Protein AF-A0A4Y2PP47-F1 (afdb_monomer_lite)

Foldseek 3Di:
DDPPPPPLPDQDPAAQFLQSVVSNVPQDWAWDWHFHDDPPPDRDIDIDTWDRHPPNTGRD

InterPro domains:
  IPR002181 Fibrinogen, alpha/beta/gamma chain, C-terminal globular domain [PF00147] (15-60)
  IPR002181 Fibrinogen, alpha/beta/gamma chain, C-terminal globular domain [PS51406] (9-60)
  IPR014716 Fibrinogen, alpha/beta/gamma chain, C-terminal globular, subdomain 1 [G3DSA:3.90.215.10] (2-60)
  IPR036056 Fibrinogen-like, C-terminal [SSF56496] (12-60)

Organism: Araneus ventricosus (NCBI:txid182803)

Structure (mmCIF, N/CA/C/O backbone):
data_AF-A0A4Y2PP47-F1
#
_entry.id   AF-A0A4Y2PP47-F1
#
loop_
_atom_site.group_PDB
_atom_site.id
_atom_site.type_symbol
_atom_site.label_atom_id
_atom_site.label_alt_id
_atom_site.label_comp_id
_atom_site.label_asym_id
_atom_site.label_entity_id
_atom_site.label_seq_id
_atom_site.pdbx_PDB_ins_code
_atom_site.Cartn_x
_atom_site.Cartn_y
_atom_site.Cartn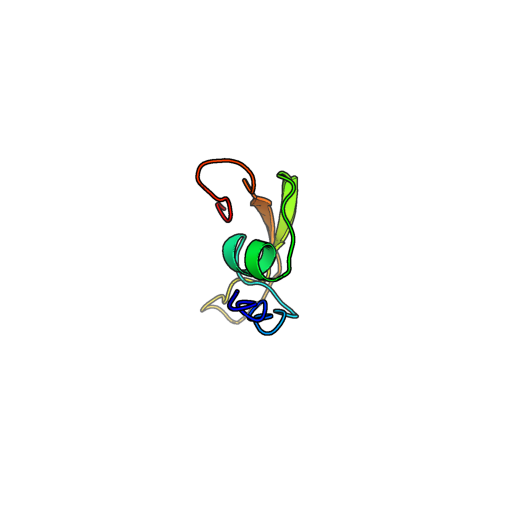_z
_atom_site.occupancy
_atom_site.B_iso_or_equiv
_atom_site.auth_seq_id
_atom_site.auth_comp_id
_atom_site.auth_asym_id
_atom_site.auth_atom_id
_atom_site.pdbx_PDB_model_num
ATOM 1 N N . MET A 1 1 ? -29.311 -21.959 11.694 1.00 41.00 1 MET A N 1
ATOM 2 C CA . MET A 1 1 ? -28.039 -21.209 11.778 1.00 41.00 1 MET A CA 1
ATOM 3 C C . MET A 1 1 ? -27.343 -21.351 10.439 1.00 41.00 1 MET A C 1
ATOM 5 O O . MET A 1 1 ? -26.775 -22.399 10.163 1.00 41.00 1 MET A O 1
ATOM 9 N N . ILE A 1 2 ? -27.517 -20.383 9.545 1.00 47.47 2 ILE A N 1
ATOM 10 C CA . ILE A 1 2 ? -26.972 -20.482 8.190 1.00 47.47 2 ILE A CA 1
ATOM 11 C C . ILE A 1 2 ? -25.502 -20.070 8.292 1.00 47.47 2 ILE A C 1
ATOM 13 O O . ILE A 1 2 ? -25.214 -18.905 8.552 1.00 47.47 2 ILE A O 1
ATOM 17 N N . LYS A 1 3 ? -24.573 -21.023 8.155 1.00 52.69 3 LYS A N 1
ATOM 18 C CA . LYS A 1 3 ? -23.165 -20.708 7.891 1.00 52.69 3 LYS A CA 1
ATOM 19 C C . LYS A 1 3 ? -23.142 -20.030 6.525 1.00 52.69 3 LYS A C 1
ATOM 21 O O . LYS A 1 3 ? -23.272 -20.703 5.506 1.00 52.69 3 LYS A O 1
ATOM 26 N N . LEU A 1 4 ? -23.063 -18.701 6.511 1.00 55.94 4 LEU A N 1
ATOM 27 C CA . LEU A 1 4 ? -22.686 -17.958 5.318 1.00 55.94 4 LEU A CA 1
ATOM 28 C C . LEU A 1 4 ? -21.278 -18.443 4.988 1.00 55.94 4 LEU A C 1
ATOM 30 O O . LEU A 1 4 ? -20.331 -18.120 5.696 1.00 55.94 4 LEU A O 1
ATOM 34 N N . SER A 1 5 ? -21.171 -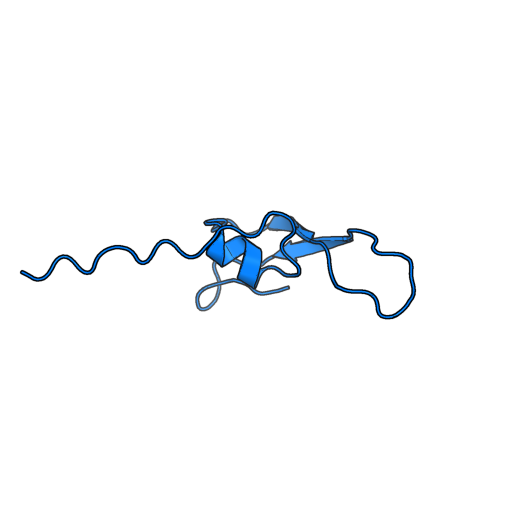19.322 3.993 1.00 54.56 5 SER A N 1
ATOM 35 C CA . SER A 1 5 ? -19.897 -19.714 3.411 1.00 54.56 5 SER A CA 1
ATOM 36 C C . SER A 1 5 ? -19.117 -18.435 3.140 1.00 54.56 5 SER A C 1
ATOM 38 O O . SER A 1 5 ? -19.583 -17.605 2.354 1.00 54.56 5 SER A O 1
ATOM 40 N N . GLU A 1 6 ? -17.986 -18.267 3.818 1.00 58.38 6 GLU A N 1
ATOM 41 C CA . GLU A 1 6 ? -17.006 -17.229 3.537 1.00 58.38 6 GLU A CA 1
ATOM 42 C C . GLU A 1 6 ? -16.740 -17.280 2.032 1.00 58.38 6 GLU A C 1
ATOM 44 O O . GLU A 1 6 ? -16.113 -18.217 1.530 1.00 58.38 6 GLU A O 1
ATOM 49 N N . LYS A 1 7 ? -17.327 -16.346 1.276 1.00 51.91 7 LYS A N 1
ATOM 50 C CA . LYS A 1 7 ? -17.117 -16.262 -0.164 1.00 51.91 7 LYS A CA 1
ATOM 51 C C . LYS A 1 7 ? -15.669 -15.848 -0.349 1.00 51.91 7 LYS A C 1
ATOM 53 O O . LYS A 1 7 ? -15.361 -14.665 -0.333 1.00 51.91 7 LYS A O 1
ATOM 58 N N . LYS A 1 8 ? -14.773 -16.827 -0.436 1.00 56.38 8 LYS A N 1
ATOM 59 C CA . LYS A 1 8 ? -13.356 -16.582 -0.658 1.00 56.38 8 LYS A CA 1
ATOM 60 C C . LYS A 1 8 ? -13.218 -16.045 -2.076 1.00 56.38 8 LYS A C 1
ATOM 62 O O . LYS A 1 8 ? -13.264 -16.811 -3.037 1.00 56.38 8 LYS A O 1
ATOM 67 N N . SER A 1 9 ? -13.159 -14.722 -2.188 1.00 61.97 9 SER A N 1
ATOM 68 C CA . SER A 1 9 ? -12.877 -14.021 -3.434 1.00 61.97 9 SER A CA 1
ATOM 69 C C . SER A 1 9 ? -11.603 -14.605 -4.060 1.00 61.97 9 SER A C 1
ATOM 71 O O . SER A 1 9 ? -10.700 -15.019 -3.320 1.00 61.97 9 SER A O 1
ATOM 73 N N . PRO A 1 10 ? -11.512 -14.694 -5.398 1.00 71.25 10 PRO A N 1
ATOM 74 C CA . PRO A 1 10 ? -10.267 -15.077 -6.052 1.00 71.25 10 PRO A CA 1
ATOM 75 C C . PRO A 1 10 ? -9.150 -14.142 -5.579 1.00 71.25 10 PRO A C 1
ATOM 77 O O . PRO A 1 10 ? -9.352 -12.931 -5.534 1.00 71.25 10 PRO A O 1
ATOM 80 N N . LYS A 1 11 ? -7.994 -14.701 -5.206 1.00 82.50 11 LYS A N 1
ATOM 81 C CA . LYS A 1 11 ? -6.832 -13.886 -4.846 1.00 82.50 11 LYS A CA 1
ATOM 82 C C . LYS A 1 11 ? -6.258 -13.218 -6.096 1.00 82.50 11 LYS A C 1
ATOM 84 O O . LYS A 1 11 ? -6.123 -13.866 -7.132 1.00 82.50 11 LYS A O 1
ATOM 89 N N . HIS A 1 12 ? -5.898 -11.947 -5.977 1.00 91.06 12 HIS A N 1
ATOM 90 C CA . HIS A 1 12 ? -5.237 -11.160 -7.011 1.00 91.06 12 HIS A CA 1
ATOM 91 C C . HIS A 1 12 ? -3.726 -11.387 -6.947 1.00 91.06 12 HIS A C 1
ATOM 93 O O . HIS A 1 12 ? -3.083 -10.951 -5.996 1.00 91.06 12 HIS A O 1
ATOM 99 N N . ASP A 1 13 ? -3.145 -12.038 -7.957 1.00 92.56 13 ASP A N 1
ATOM 100 C CA . ASP A 1 13 ? -1.687 -12.262 -8.032 1.00 92.56 13 ASP A CA 1
ATOM 101 C C . ASP A 1 13 ? -0.895 -10.957 -8.233 1.00 92.56 13 ASP A C 1
ATOM 103 O O . ASP A 1 13 ? 0.294 -10.881 -7.925 1.00 92.56 13 ASP A O 1
ATOM 107 N N . LYS A 1 14 ? -1.552 -9.930 -8.783 1.00 93.69 14 LYS A N 1
ATOM 108 C CA . LYS A 1 14 ? -1.003 -8.591 -9.030 1.00 93.69 14 LYS A CA 1
ATOM 109 C C . LYS A 1 14 ? -2.052 -7.541 -8.663 1.00 93.69 14 LYS A C 1
ATOM 111 O O . LYS A 1 14 ? -2.691 -7.009 -9.571 1.00 93.69 14 LYS A O 1
ATOM 116 N N . PRO A 1 15 ? -2.260 -7.291 -7.361 1.00 94.88 15 PRO A N 1
ATOM 117 C CA . PRO A 1 15 ? -3.273 -6.353 -6.912 1.00 94.88 15 PRO A CA 1
ATOM 118 C C . PRO A 1 15 ? -2.963 -4.960 -7.460 1.00 94.88 15 PRO A C 1
ATOM 120 O O . PRO A 1 15 ? -1.826 -4.488 -7.381 1.00 94.88 15 PRO A O 1
ATOM 123 N N . MET A 1 16 ? -3.954 -4.330 -8.073 1.00 94.94 16 MET A N 1
ATOM 124 C CA . MET A 1 16 ? -3.815 -3.032 -8.728 1.00 94.94 16 MET A CA 1
ATOM 125 C C . MET A 1 16 ? -3.880 -1.868 -7.738 1.00 94.94 16 MET A C 1
ATOM 127 O O . MET A 1 16 ? -3.346 -0.800 -8.035 1.00 94.94 16 MET A O 1
ATOM 131 N N . ASP A 1 17 ? -4.505 -2.084 -6.583 1.00 96.12 17 ASP A N 1
ATOM 132 C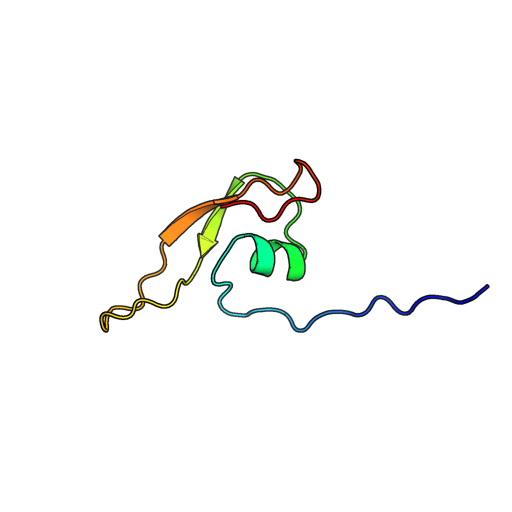 CA . ASP A 1 17 ? -4.728 -1.099 -5.531 1.00 96.12 17 ASP A CA 1
ATOM 133 C C . ASP A 1 17 ? -4.854 -1.765 -4.144 1.00 96.12 17 ASP A C 1
ATOM 135 O O . ASP A 1 17 ? -4.777 -2.992 -3.992 1.00 96.12 17 ASP A O 1
ATOM 139 N N . CYS A 1 18 ? -5.030 -0.938 -3.112 1.00 97.81 18 CYS A N 1
ATOM 140 C CA . CYS A 1 18 ? -5.195 -1.388 -1.733 1.00 97.81 18 CYS A CA 1
ATOM 141 C C . CYS A 1 18 ? -6.510 -2.154 -1.505 1.00 97.81 18 CYS A C 1
ATOM 143 O O . CYS A 1 18 ? -6.568 -3.013 -0.626 1.00 97.81 18 CYS A O 1
ATOM 145 N N . ALA A 1 19 ? -7.548 -1.937 -2.318 1.00 97.38 19 ALA A N 1
ATOM 146 C CA . ALA A 1 19 ? -8.801 -2.679 -2.205 1.00 97.38 19 ALA A CA 1
ATOM 147 C C . ALA A 1 19 ? -8.638 -4.142 -2.656 1.00 97.38 19 ALA A C 1
ATOM 149 O O . ALA A 1 19 ? -9.212 -5.051 -2.049 1.00 97.38 19 ALA A O 1
ATOM 150 N N . GLU A 1 20 ? -7.832 -4.405 -3.685 1.00 96.50 20 GLU A N 1
ATOM 151 C CA . GLU A 1 20 ? -7.477 -5.770 -4.094 1.00 96.50 20 GLU A CA 1
ATOM 152 C C . GLU A 1 20 ? -6.538 -6.457 -3.087 1.00 96.50 20 GLU A C 1
ATOM 154 O O . GLU A 1 20 ? -6.668 -7.660 -2.843 1.00 96.50 20 GLU A O 1
ATOM 159 N N . LEU A 1 21 ? -5.644 -5.708 -2.432 1.00 96.94 21 LEU A N 1
ATOM 160 C CA . LEU A 1 21 ? -4.865 -6.217 -1.294 1.00 96.94 21 LEU A CA 1
ATOM 161 C C . LEU A 1 21 ? -5.770 -6.602 -0.112 1.00 96.94 21 LEU A C 1
ATOM 163 O O . LEU A 1 21 ? -5.605 -7.685 0.455 1.00 96.94 21 LEU A O 1
ATOM 167 N N . LEU A 1 22 ? -6.769 -5.780 0.211 1.00 97.06 22 LEU A N 1
ATOM 168 C CA . LEU A 1 22 ? -7.750 -6.088 1.252 1.00 97.06 22 LEU A CA 1
ATOM 169 C C . LEU A 1 22 ? -8.550 -7.358 0.920 1.00 97.06 22 LEU A C 1
ATOM 171 O O . LEU A 1 22 ? -8.708 -8.237 1.768 1.00 97.06 22 LEU A O 1
ATOM 175 N N . GLN A 1 23 ? -8.974 -7.530 -0.338 1.00 96.12 23 GLN A N 1
ATOM 176 C CA . GLN A 1 23 ? -9.618 -8.768 -0.810 1.00 96.12 23 GLN A CA 1
ATOM 177 C C . GLN A 1 23 ? -8.701 -9.999 -0.699 1.00 96.12 23 GLN A C 1
ATOM 179 O O . GLN A 1 23 ? -9.186 -11.115 -0.496 1.00 96.12 23 GLN A O 1
ATOM 184 N N . ASN A 1 24 ? -7.382 -9.805 -0.792 1.00 95.62 24 ASN A N 1
ATOM 185 C CA . ASN A 1 24 ? -6.384 -10.851 -0.570 1.00 95.62 24 ASN A CA 1
ATOM 186 C C . ASN A 1 24 ? -6.167 -11.198 0.912 1.00 95.62 24 ASN A C 1
ATOM 188 O O . ASN A 1 24 ? -5.480 -12.188 1.200 1.00 95.62 24 ASN A O 1
ATOM 192 N N . GLY A 1 25 ? -6.766 -10.437 1.831 1.00 96.06 25 GLY A N 1
ATOM 193 C CA . GLY A 1 25 ? -6.658 -10.614 3.277 1.00 96.06 25 GLY A CA 1
ATOM 194 C C . GLY A 1 25 ? -5.571 -9.763 3.934 1.00 96.06 25 GLY A C 1
ATOM 195 O O . GLY A 1 25 ? -5.164 -10.085 5.046 1.00 96.06 25 GLY A O 1
ATOM 196 N N . VAL A 1 26 ? -5.077 -8.718 3.264 1.00 96.88 26 VAL A N 1
ATOM 197 C CA . VAL A 1 26 ? -4.181 -7.730 3.883 1.00 96.88 26 VAL A CA 1
ATOM 198 C C . VAL A 1 26 ? -5.026 -6.747 4.687 1.00 96.88 26 VAL A C 1
ATOM 200 O O . VAL A 1 26 ? -5.800 -5.993 4.108 1.00 96.88 26 VAL A O 1
ATOM 203 N N . THR A 1 27 ? -4.901 -6.774 6.012 1.00 97.12 27 THR A N 1
ATOM 204 C CA . THR A 1 27 ? -5.736 -5.973 6.928 1.00 97.12 27 THR A CA 1
ATOM 205 C C . THR A 1 27 ? -4.949 -4.973 7.769 1.00 97.12 27 THR A C 1
ATOM 207 O O . THR A 1 27 ? -5.550 -4.215 8.517 1.00 97.12 27 THR A O 1
ATOM 210 N N . GLU A 1 28 ? -3.621 -4.986 7.688 1.00 98.25 28 GLU A N 1
ATOM 211 C CA . GLU A 1 28 ? -2.758 -4.056 8.420 1.00 98.25 28 GLU A CA 1
ATOM 212 C C . GLU A 1 28 ? -2.419 -2.864 7.523 1.00 98.25 28 GLU A C 1
ATOM 214 O O . GLU A 1 28 ? -2.102 -3.046 6.345 1.00 98.25 28 GLU A O 1
ATOM 219 N N . SER A 1 29 ? -2.496 -1.651 8.072 1.00 98.69 29 SER A N 1
ATOM 220 C CA . SER A 1 29 ? -2.072 -0.447 7.358 1.00 98.69 29 SER A CA 1
ATOM 221 C C . SER A 1 29 ? -0.557 -0.449 7.147 1.00 98.69 29 SER A C 1
ATOM 223 O O . SER A 1 29 ? 0.208 -0.863 8.022 1.00 98.69 29 SER A O 1
ATOM 225 N N . GLY A 1 30 ? -0.092 0.050 6.005 1.00 98.56 30 GLY A N 1
ATOM 226 C CA . GLY A 1 30 ? 1.336 0.067 5.702 1.00 98.56 30 GLY A CA 1
ATOM 227 C C . GLY A 1 30 ? 1.656 0.286 4.234 1.00 98.56 30 GLY A C 1
ATOM 228 O O . GLY A 1 30 ? 0.775 0.418 3.392 1.00 98.56 30 GLY A O 1
ATOM 229 N N . VAL A 1 31 ? 2.948 0.339 3.915 1.00 98.62 31 VAL A N 1
ATOM 230 C CA . VAL A 1 31 ? 3.396 0.474 2.526 1.00 98.62 31 VAL A CA 1
ATOM 231 C C . VAL A 1 31 ? 3.361 -0.887 1.836 1.00 98.62 31 VAL A C 1
ATOM 233 O O . VAL A 1 31 ? 4.014 -1.829 2.285 1.00 98.62 31 VAL A O 1
ATOM 236 N N . HIS A 1 32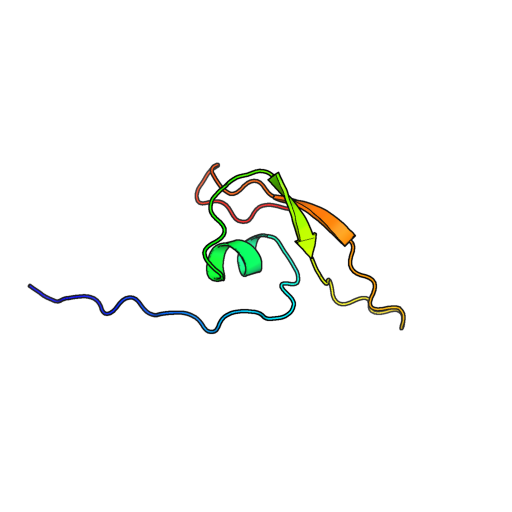 ? 2.638 -0.975 0.721 1.00 97.94 32 HIS A N 1
ATOM 237 C CA . HIS A 1 32 ? 2.521 -2.176 -0.100 1.00 97.94 32 HIS A CA 1
ATOM 238 C C . HIS A 1 32 ? 2.824 -1.896 -1.568 1.00 97.94 32 HIS A C 1
ATOM 240 O O . HIS A 1 32 ? 2.529 -0.826 -2.099 1.00 97.94 32 HIS A O 1
ATOM 246 N N . THR A 1 33 ? 3.356 -2.910 -2.244 1.00 96.81 33 THR A N 1
ATOM 247 C CA . THR A 1 33 ? 3.564 -2.878 -3.689 1.00 96.81 33 THR A CA 1
ATOM 248 C C . THR A 1 33 ? 2.272 -3.244 -4.421 1.00 96.81 33 THR A C 1
ATOM 250 O O . THR A 1 33 ? 1.714 -4.324 -4.214 1.00 96.81 33 THR A O 1
ATOM 253 N N . VAL A 1 34 ? 1.835 -2.373 -5.327 1.00 95.31 34 VAL A N 1
ATOM 254 C CA . VAL A 1 34 ? 0.682 -2.583 -6.216 1.00 95.31 34 VAL A CA 1
ATOM 255 C C . VAL A 1 34 ? 1.105 -2.526 -7.685 1.00 95.31 34 VAL A C 1
ATOM 257 O O . VAL A 1 34 ? 2.184 -2.031 -8.030 1.00 95.31 34 VAL A O 1
ATOM 260 N N . TYR A 1 35 ? 0.252 -3.032 -8.575 1.00 94.00 35 TYR A N 1
ATOM 261 C CA . TYR A 1 35 ? 0.513 -3.167 -10.012 1.00 94.00 35 TYR A CA 1
ATOM 262 C C . TYR A 1 35 ? -0.553 -2.452 -10.864 1.00 94.00 35 TYR A C 1
ATOM 264 O O . TYR A 1 35 ? -1.292 -3.115 -11.600 1.00 94.00 35 TYR A O 1
ATOM 272 N N . PRO A 1 36 ? -0.661 -1.109 -10.812 1.00 90.31 36 PRO A N 1
ATOM 273 C CA . PRO A 1 36 ? -1.680 -0.387 -11.561 1.00 90.31 36 PRO A CA 1
ATOM 274 C C . PRO A 1 36 ? -1.518 -0.591 -13.071 1.00 90.31 36 PRO A C 1
ATOM 276 O O . PRO A 1 36 ? -0.406 -0.632 -13.609 1.00 90.31 36 PRO A O 1
ATOM 279 N N . ARG A 1 37 ? -2.638 -0.659 -13.799 1.00 84.12 37 ARG A N 1
ATOM 280 C CA . ARG A 1 37 ? -2.603 -0.668 -15.267 1.00 84.12 37 ARG A CA 1
ATOM 281 C C . ARG A 1 37 ? -2.192 0.710 -15.779 1.00 84.12 37 ARG A C 1
ATOM 283 O O . ARG A 1 37 ? -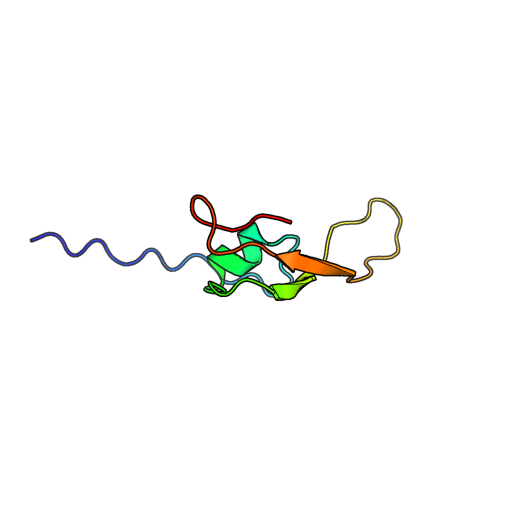2.989 1.644 -15.785 1.00 84.12 37 ARG A O 1
ATOM 290 N N . SER A 1 38 ? -0.965 0.827 -16.273 1.00 75.69 38 SER A N 1
ATOM 291 C CA . SER A 1 38 ? -0.551 2.003 -17.036 1.00 75.69 38 SER A CA 1
ATOM 292 C C . SER A 1 38 ? -1.092 1.919 -18.469 1.00 75.69 38 SER A C 1
ATOM 294 O O . SER A 1 38 ? -0.957 0.888 -19.128 1.00 75.69 38 SER A O 1
ATOM 296 N N . ARG A 1 39 ? -1.681 3.011 -18.986 1.00 66.94 39 ARG A N 1
ATOM 297 C CA . ARG A 1 39 ? -2.024 3.121 -20.423 1.00 66.94 39 ARG A CA 1
ATOM 298 C C . ARG A 1 39 ? -0.782 3.224 -21.316 1.00 66.94 39 ARG A C 1
ATOM 300 O O . ARG A 1 39 ? -0.866 2.965 -22.510 1.00 66.94 39 ARG A O 1
ATOM 307 N N . LEU A 1 40 ? 0.349 3.628 -20.741 1.00 64.25 40 LEU A N 1
ATOM 308 C CA . LEU A 1 40 ? 1.654 3.658 -21.393 1.00 64.25 40 LEU A CA 1
ATOM 309 C C . LEU A 1 40 ? 2.386 2.360 -21.050 1.00 64.25 40 LEU A C 1
ATOM 311 O O . LEU A 1 40 ? 2.393 1.951 -19.893 1.00 64.25 40 LEU A O 1
ATOM 315 N N . SER A 1 41 ? 2.996 1.725 -22.043 1.00 56.62 41 SER A N 1
ATOM 316 C CA . SER A 1 41 ? 3.472 0.330 -22.101 1.00 56.62 41 SER A CA 1
ATOM 317 C C . SER A 1 41 ? 4.421 -0.158 -20.989 1.00 56.62 41 SER A C 1
ATOM 319 O O . SER A 1 41 ? 4.880 -1.296 -21.033 1.00 56.62 41 SER A O 1
ATOM 321 N N . THR A 1 42 ? 4.750 0.664 -19.996 1.00 66.38 42 THR A N 1
ATOM 322 C CA . THR A 1 42 ? 5.557 0.292 -18.835 1.00 66.38 42 THR A CA 1
ATOM 323 C C . THR A 1 42 ? 4.653 -0.057 -17.653 1.00 66.38 42 THR A C 1
ATOM 325 O O . THR A 1 42 ? 4.346 0.798 -16.824 1.00 66.38 42 THR A O 1
ATOM 328 N N . CYS A 1 43 ? 4.232 -1.320 -17.562 1.00 65.81 43 CYS A N 1
ATOM 329 C CA . CYS A 1 43 ? 3.607 -1.885 -16.361 1.00 65.81 43 CYS A CA 1
ATOM 330 C C . CYS A 1 43 ? 4.637 -1.961 -15.219 1.00 65.81 43 CYS A C 1
ATOM 332 O O . CYS A 1 43 ? 5.220 -3.019 -14.980 1.00 65.81 43 CYS A O 1
ATOM 334 N N . LYS A 1 44 ? 4.915 -0.835 -14.555 1.00 85.38 44 LYS A N 1
ATOM 335 C CA . LYS A 1 44 ? 5.760 -0.793 -13.356 1.00 85.38 44 LYS A CA 1
ATOM 336 C C . LYS A 1 44 ? 4.893 -0.945 -12.113 1.00 85.38 44 LYS A C 1
ATOM 338 O O . LYS A 1 44 ? 3.825 -0.346 -12.034 1.00 85.38 44 LYS A O 1
ATOM 343 N N . SER A 1 45 ? 5.373 -1.735 -11.161 1.00 92.12 45 SER A N 1
ATOM 344 C CA . SER A 1 45 ? 4.840 -1.715 -9.807 1.00 92.12 45 SER A CA 1
ATOM 345 C C . SER A 1 45 ? 5.240 -0.421 -9.104 1.00 92.12 45 SER A C 1
ATOM 347 O O . SER A 1 45 ? 6.278 0.168 -9.426 1.00 92.12 45 SER A O 1
ATOM 349 N N . ILE A 1 46 ? 4.421 0.007 -8.153 1.00 93.50 46 ILE A N 1
ATOM 350 C CA . ILE A 1 46 ? 4.693 1.155 -7.286 1.00 93.50 46 ILE A CA 1
ATOM 351 C C . ILE A 1 46 ? 4.408 0.768 -5.840 1.00 93.50 46 ILE A C 1
ATOM 353 O O . ILE A 1 46 ? 3.552 -0.078 -5.591 1.00 93.50 46 ILE A O 1
ATOM 357 N N . ASP A 1 47 ? 5.109 1.407 -4.913 1.00 96.88 47 ASP A N 1
ATOM 358 C CA . ASP A 1 47 ? 4.825 1.286 -3.489 1.00 96.88 47 ASP A CA 1
ATOM 359 C C . ASP A 1 47 ? 3.868 2.409 -3.078 1.00 96.88 47 ASP A C 1
ATOM 361 O O . ASP A 1 47 ? 4.105 3.580 -3.387 1.00 96.88 47 ASP A O 1
ATOM 365 N N . VAL A 1 48 ? 2.776 2.047 -2.411 1.00 97.00 48 VAL A N 1
ATOM 366 C CA . VAL A 1 48 ? 1.735 2.965 -1.927 1.00 97.00 48 VAL A CA 1
ATOM 367 C C . VAL A 1 48 ? 1.476 2.703 -0.454 1.00 97.00 48 VAL A C 1
ATOM 369 O O . VAL A 1 48 ? 1.619 1.572 0.006 1.00 97.00 48 VAL A O 1
ATOM 372 N N . TYR A 1 49 ? 1.105 3.736 0.296 1.00 98.44 49 TYR A N 1
ATOM 373 C CA . TYR A 1 49 ? 0.604 3.534 1.649 1.00 98.44 49 TYR A CA 1
ATOM 374 C C . TYR A 1 49 ? -0.853 3.085 1.564 1.00 98.44 49 TYR A C 1
ATOM 376 O O . TYR A 1 49 ? -1.681 3.811 1.029 1.00 98.44 49 TYR A O 1
ATOM 384 N N . CYS A 1 50 ? -1.152 1.900 2.082 1.00 98.56 50 CYS A N 1
ATOM 385 C CA . CYS A 1 50 ? -2.510 1.418 2.222 1.00 98.56 50 CYS A CA 1
ATOM 386 C C . CYS A 1 50 ? -3.021 1.674 3.634 1.00 98.56 50 CYS A C 1
ATOM 388 O O . CYS A 1 50 ? -2.436 1.176 4.597 1.00 98.56 50 CYS A O 1
ATOM 390 N N . ASP A 1 51 ? -4.139 2.382 3.748 1.00 98.62 51 ASP A N 1
ATOM 391 C CA . ASP A 1 51 ? -4.928 2.396 4.978 1.00 98.62 51 ASP A CA 1
ATOM 392 C C . ASP A 1 51 ? -5.961 1.262 4.906 1.00 98.62 51 ASP A C 1
ATOM 394 O O . ASP A 1 51 ? -6.890 1.272 4.087 1.00 98.62 51 ASP A O 1
ATOM 398 N N . MET A 1 52 ? -5.740 0.239 5.735 1.00 98.38 52 MET A N 1
ATOM 399 C CA . MET A 1 52 ? -6.558 -0.977 5.794 1.00 98.38 52 MET A CA 1
ATOM 400 C C . MET A 1 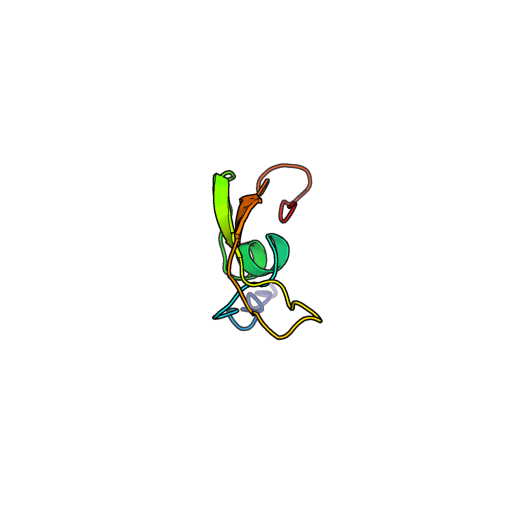52 ? -7.485 -1.013 7.014 1.00 98.38 52 MET A C 1
ATOM 402 O O . MET A 1 52 ? -8.278 -1.945 7.147 1.00 98.38 52 MET A O 1
ATOM 406 N N . GLU A 1 53 ? -7.408 -0.014 7.891 1.00 98.44 53 GLU A N 1
ATOM 407 C CA . GLU A 1 53 ? -8.072 -0.021 9.199 1.00 98.44 53 GLU A CA 1
ATOM 408 C C . GLU A 1 53 ? -9.189 1.026 9.280 1.00 98.44 53 GLU A C 1
ATOM 410 O O . GLU A 1 53 ? -10.211 0.790 9.934 1.00 98.44 53 GLU A O 1
ATOM 415 N N . THR A 1 54 ? -9.043 2.158 8.586 1.00 98.06 54 THR A N 1
ATOM 416 C CA . THR A 1 54 ? -10.035 3.239 8.583 1.00 98.06 54 THR A CA 1
ATOM 417 C C . THR A 1 54 ? -11.225 2.900 7.688 1.00 98.06 54 THR A C 1
ATOM 419 O O . THR A 1 54 ? -11.070 2.557 6.516 1.00 98.06 54 THR A O 1
ATOM 422 N N . ASP A 1 55 ? -12.440 3.024 8.230 1.00 97.44 55 ASP A N 1
ATOM 423 C CA . ASP A 1 55 ? -13.714 2.913 7.499 1.00 97.44 55 ASP A CA 1
ATOM 424 C C . ASP A 1 55 ? -13.858 1.655 6.618 1.00 97.44 55 ASP A C 1
ATOM 426 O O . ASP A 1 55 ? -14.504 1.670 5.571 1.00 97.44 55 ASP A O 1
ATOM 430 N N . GLY A 1 56 ? -13.276 0.537 7.062 1.00 96.38 56 GLY A N 1
ATOM 431 C CA . GLY A 1 56 ? -13.319 -0.742 6.347 1.00 96.38 56 GLY A CA 1
ATOM 432 C C . GLY A 1 56 ? -12.148 -0.989 5.391 1.00 96.38 56 GLY A C 1
ATOM 433 O O . GLY A 1 56 ? -12.106 -2.062 4.793 1.00 96.38 56 GLY A O 1
ATOM 434 N N . GLY A 1 57 ? -11.194 -0.059 5.299 1.00 98.12 57 GLY A N 1
ATOM 435 C CA . GLY A 1 57 ? -9.900 -0.244 4.647 1.00 98.12 57 GLY A CA 1
ATOM 436 C C . GLY A 1 57 ? -9.915 -0.210 3.117 1.00 98.12 57 GLY A C 1
ATOM 437 O O . GLY A 1 57 ? -10.932 0.040 2.472 1.00 98.12 57 GLY A O 1
ATOM 438 N N . GLY A 1 58 ? -8.752 -0.502 2.528 1.00 98.00 58 GLY A N 1
ATOM 439 C CA . GLY A 1 58 ? -8.564 -0.571 1.077 1.00 98.00 58 GLY A CA 1
ATOM 440 C C . GLY A 1 58 ? -8.252 0.775 0.421 1.00 98.00 58 GLY A C 1
ATOM 441 O O . GLY A 1 58 ? -8.353 0.894 -0.801 1.00 98.00 58 GLY A O 1
ATOM 442 N N . TRP A 1 59 ? -7.862 1.776 1.206 1.00 98.12 59 TRP A N 1
ATOM 443 C CA . TRP A 1 59 ? -7.536 3.116 0.723 1.00 98.12 59 TRP A CA 1
ATOM 444 C C . TRP A 1 59 ? -6.080 3.199 0.262 1.00 98.12 59 TRP A C 1
ATOM 446 O O . TRP A 1 59 ? -5.194 2.757 0.986 1.00 98.12 59 TRP A O 1
ATOM 456 N N . THR A 1 60 ? -5.855 3.761 -0.930 1.00 94.56 60 THR A N 1
ATOM 457 C CA . THR A 1 60 ? -4.536 4.117 -1.504 1.00 94.56 60 THR A CA 1
ATOM 458 C C . THR A 1 60 ? -4.167 5.568 -1.251 1.00 94.56 60 THR A C 1
ATOM 460 O O . THR A 1 60 ? -5.096 6.403 -1.361 1.00 94.56 60 THR A O 1
#

pLDDT: mean 85.85, std 17.0, range [41.0, 98.69]

Sequence (60 aa):
MIKLSEKKSPKHDKPMDCAELLQNGVTESGVHTVYPRSRLSTCKSIDVYCDMETDGGGWT

Radius of gyration: 13.6 Å; chains: 1; bounding box: 34×25×34 Å

Secondary structure (DSSP, 8-state):
--------PPP-SS-SSHHHHHHTT--S-EEEEE----SSS----EEEEEB-SGGGS-B-